Protein AF-A0A8S3DWC0-F1 (afdb_monomer_lite)

Structure (mmCIF, N/CA/C/O backbone):
data_AF-A0A8S3DWC0-F1
#
_entry.id   AF-A0A8S3DWC0-F1
#
loop_
_atom_site.group_PDB
_atom_site.id
_atom_site.type_symbol
_atom_site.label_atom_id
_atom_site.label_alt_id
_atom_site.label_comp_id
_atom_site.label_asym_id
_atom_site.label_entity_id
_atom_site.label_seq_id
_atom_site.pdbx_PDB_ins_code
_atom_site.Cartn_x
_atom_site.Cartn_y
_atom_site.Cartn_z
_atom_site.occupancy
_atom_site.B_iso_or_equiv
_atom_site.auth_seq_id
_atom_site.auth_comp_id
_atom_site.auth_asym_id
_atom_site.auth_atom_id
_atom_site.pdbx_PDB_model_num
ATOM 1 N N . MET A 1 1 ? 1.263 2.673 -27.663 1.00 45.31 1 MET A N 1
ATOM 2 C CA . MET A 1 1 ? 2.606 2.894 -27.073 1.00 45.31 1 MET A CA 1
ATOM 3 C C . MET A 1 1 ? 2.493 3.879 -25.906 1.00 45.31 1 MET A C 1
ATOM 5 O O . MET A 1 1 ? 2.702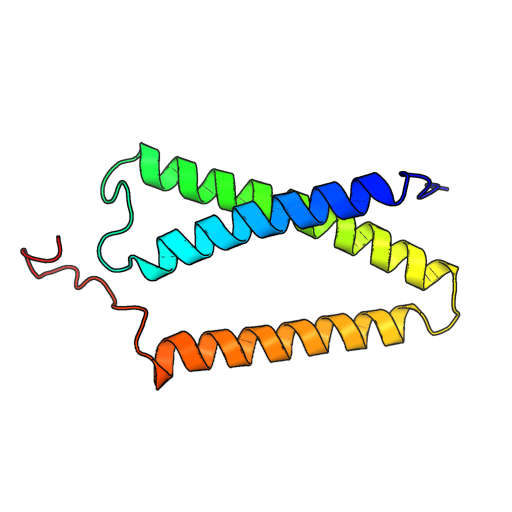 5.069 -26.085 1.00 45.31 1 MET A O 1
ATOM 9 N N . ILE A 1 2 ? 2.102 3.420 -24.712 1.00 55.34 2 ILE A N 1
ATOM 10 C CA . ILE A 1 2 ? 2.017 4.291 -23.525 1.00 55.34 2 ILE A CA 1
ATOM 11 C C . ILE A 1 2 ? 3.453 4.504 -23.031 1.00 55.34 2 ILE A C 1
ATOM 13 O O . ILE A 1 2 ? 4.103 3.554 -22.586 1.00 55.34 2 ILE A O 1
ATOM 17 N N . LYS A 1 3 ? 4.008 5.706 -23.204 1.00 47.81 3 LYS A N 1
ATOM 18 C CA . LYS A 1 3 ? 5.301 6.086 -22.621 1.00 47.81 3 LYS A CA 1
ATOM 19 C C . LYS A 1 3 ? 5.085 6.262 -21.111 1.00 47.81 3 LYS A C 1
ATOM 21 O O . LYS A 1 3 ? 4.337 7.166 -20.748 1.00 47.81 3 LYS A O 1
ATOM 26 N N . PRO A 1 4 ? 5.705 5.477 -20.210 1.00 59.06 4 PRO A N 1
ATOM 27 C CA . PRO A 1 4 ? 5.711 5.822 -18.798 1.00 59.06 4 PRO A CA 1
ATOM 28 C C . PRO A 1 4 ? 6.769 6.915 -18.609 1.00 59.06 4 PRO A C 1
ATOM 30 O O . PRO A 1 4 ? 7.846 6.677 -18.085 1.00 59.06 4 PRO A O 1
ATOM 33 N N . VAL A 1 5 ? 6.490 8.114 -19.122 1.00 53.69 5 VAL A N 1
ATOM 34 C CA . VAL A 1 5 ? 7.267 9.332 -18.838 1.00 53.69 5 VAL A CA 1
ATOM 35 C C . VAL A 1 5 ? 6.581 10.168 -17.759 1.00 53.69 5 VAL A C 1
ATOM 37 O O . VAL A 1 5 ? 6.827 11.365 -17.638 1.00 53.69 5 VAL A O 1
ATOM 40 N N . LEU A 1 6 ? 5.730 9.547 -16.934 1.00 62.22 6 LEU A N 1
ATOM 41 C CA . LEU A 1 6 ? 5.354 10.153 -15.665 1.00 62.22 6 LEU A CA 1
ATOM 42 C C . LEU A 1 6 ? 6.620 10.237 -14.823 1.00 62.22 6 LEU A C 1
ATOM 44 O O . LEU A 1 6 ? 7.161 9.229 -14.377 1.00 62.22 6 LEU A O 1
ATOM 48 N N . ARG A 1 7 ? 7.118 11.470 -14.697 1.00 76.38 7 ARG A N 1
ATOM 49 C CA . ARG A 1 7 ? 8.297 11.863 -13.925 1.00 76.38 7 ARG A CA 1
ATOM 50 C C . ARG A 1 7 ? 8.367 11.020 -12.654 1.00 76.38 7 ARG A C 1
ATOM 52 O O . ARG A 1 7 ? 7.423 11.051 -11.874 1.00 76.38 7 ARG A O 1
ATOM 59 N N . GLN A 1 8 ? 9.479 10.316 -12.440 1.00 81.25 8 GLN A N 1
ATOM 60 C CA . GLN A 1 8 ? 9.719 9.399 -11.311 1.00 81.25 8 GLN A CA 1
ATOM 61 C C . GLN A 1 8 ? 9.241 9.962 -9.954 1.00 81.25 8 GLN A C 1
ATOM 63 O O . GLN A 1 8 ? 8.688 9.242 -9.128 1.00 81.25 8 GLN A O 1
ATOM 68 N N . ARG A 1 9 ? 9.349 11.286 -9.773 1.00 85.75 9 ARG A N 1
ATOM 69 C CA . ARG A 1 9 ? 8.801 12.036 -8.630 1.00 85.75 9 ARG A CA 1
ATOM 70 C C . ARG A 1 9 ? 7.310 11.772 -8.354 1.00 85.75 9 ARG A C 1
ATOM 72 O O . ARG A 1 9 ? 6.944 11.647 -7.197 1.00 85.75 9 ARG A O 1
ATOM 79 N N . TYR A 1 10 ? 6.455 11.668 -9.372 1.00 88.56 10 TYR A N 1
ATOM 80 C CA . TYR A 1 10 ? 5.023 11.389 -9.187 1.00 88.56 10 TYR A CA 1
ATOM 81 C C . TYR A 1 10 ? 4.774 9.996 -8.621 1.00 88.56 10 TYR A C 1
ATOM 83 O O . TYR A 1 10 ? 3.922 9.843 -7.756 1.00 88.56 10 TYR A O 1
ATOM 91 N N . VAL A 1 11 ? 5.535 8.992 -9.067 1.00 90.69 11 VAL A N 1
ATOM 92 C CA . VAL A 1 11 ? 5.405 7.624 -8.548 1.00 90.69 11 VAL A CA 1
ATOM 93 C C . VAL A 1 11 ? 5.753 7.600 -7.062 1.00 90.69 11 VAL A C 1
ATOM 95 O O . VAL A 1 11 ? 5.007 7.024 -6.279 1.00 90.69 11 VAL A O 1
ATOM 98 N N . TYR A 1 12 ? 6.818 8.297 -6.657 1.00 91.69 12 TYR A N 1
ATOM 99 C CA . TYR A 1 12 ? 7.155 8.422 -5.239 1.00 91.69 12 TYR A CA 1
ATOM 100 C C . TYR A 1 12 ? 6.072 9.137 -4.432 1.00 91.69 12 TYR A C 1
ATOM 102 O O . TYR A 1 12 ? 5.725 8.651 -3.365 1.00 91.69 12 TYR A O 1
ATOM 110 N N . ILE A 1 13 ? 5.500 10.233 -4.944 1.00 93.88 13 ILE A N 1
ATOM 111 C CA . ILE A 1 13 ? 4.409 10.953 -4.263 1.00 93.88 13 ILE A CA 1
ATOM 112 C C . ILE A 1 13 ? 3.177 10.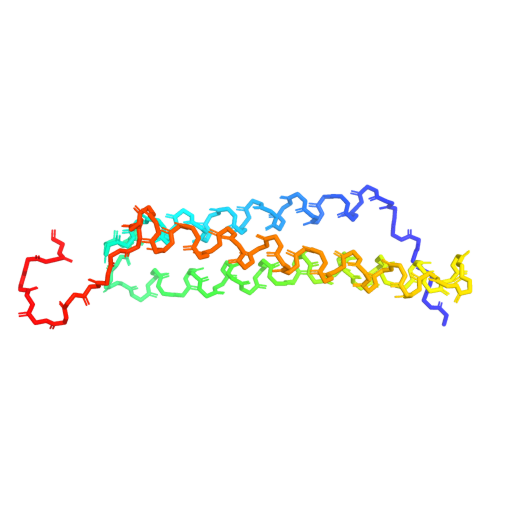054 -4.084 1.00 93.88 13 ILE A C 1
ATOM 114 O O . ILE A 1 13 ? 2.558 10.052 -3.026 1.00 93.88 13 ILE A O 1
ATOM 118 N N . LEU A 1 14 ? 2.818 9.267 -5.100 1.00 94.12 14 LEU A N 1
ATOM 119 C CA . LEU A 1 14 ? 1.691 8.337 -5.006 1.00 94.12 14 LEU A CA 1
ATOM 120 C C . LEU A 1 14 ? 1.953 7.230 -3.980 1.00 94.12 14 LEU A C 1
ATOM 122 O O . LEU A 1 14 ? 1.063 6.911 -3.195 1.00 94.12 14 LEU A O 1
ATOM 126 N N . ILE A 1 15 ? 3.177 6.690 -3.941 1.00 94.62 15 ILE A N 1
ATOM 127 C CA . ILE A 1 15 ? 3.575 5.690 -2.943 1.00 94.62 15 ILE A CA 1
ATOM 128 C C . ILE A 1 15 ? 3.526 6.286 -1.534 1.00 94.62 15 ILE A C 1
ATOM 130 O O . ILE A 1 15 ? 2.969 5.657 -0.644 1.00 94.62 15 ILE A O 1
ATOM 134 N N . THR A 1 16 ? 4.070 7.487 -1.309 1.00 95.62 16 THR A N 1
ATOM 135 C CA . THR A 1 16 ? 4.064 8.096 0.029 1.00 95.62 16 THR A CA 1
ATOM 136 C C . THR A 1 16 ? 2.647 8.391 0.507 1.00 95.62 16 THR A C 1
ATOM 138 O O . THR A 1 16 ? 2.312 8.044 1.637 1.00 95.62 16 THR A O 1
ATOM 141 N N . LEU A 1 17 ? 1.790 8.952 -0.352 1.00 96.44 17 LEU A N 1
ATOM 142 C CA . LEU A 1 17 ? 0.381 9.183 -0.028 1.00 96.44 17 LEU A CA 1
ATOM 143 C C . LEU A 1 17 ? -0.362 7.869 0.243 1.00 96.44 17 LEU A C 1
ATOM 145 O O . LEU A 1 17 ? -1.078 7.775 1.235 1.00 96.44 17 LEU A O 1
ATOM 149 N N . GLY A 1 18 ? -0.153 6.843 -0.585 1.00 95.62 18 GLY A N 1
ATOM 150 C CA . GLY A 1 18 ? -0.761 5.527 -0.390 1.00 95.62 18 GLY A CA 1
ATOM 151 C C . GLY A 1 18 ? -0.306 4.839 0.900 1.00 95.62 18 GLY A C 1
ATOM 152 O O . GLY A 1 18 ? -1.109 4.209 1.583 1.00 95.62 18 GLY A O 1
ATOM 153 N N . SER A 1 19 ? 0.961 5.002 1.288 1.00 94.81 19 SER A N 1
ATOM 154 C CA . SER A 1 19 ? 1.472 4.503 2.569 1.00 94.81 19 SER A CA 1
ATOM 155 C C . SER A 1 19 ? 0.852 5.232 3.763 1.00 94.81 19 SER A C 1
ATOM 157 O O . SER A 1 19 ? 0.576 4.596 4.777 1.00 94.81 19 SER A O 1
ATOM 159 N N . ILE A 1 20 ? 0.585 6.539 3.651 1.00 96.44 20 ILE A N 1
ATOM 160 C CA . ILE A 1 20 ? -0.105 7.313 4.697 1.00 96.44 20 ILE A CA 1
ATOM 161 C C . ILE A 1 20 ? -1.544 6.815 4.873 1.00 96.44 20 ILE A C 1
ATOM 163 O O . ILE A 1 20 ? -1.979 6.581 6.001 1.00 96.44 20 ILE A O 1
ATOM 167 N N . THR A 1 21 ? -2.282 6.611 3.778 1.00 95.00 21 THR A N 1
ATOM 168 C CA . THR A 1 21 ? -3.662 6.113 3.863 1.00 95.00 21 THR A CA 1
ATOM 169 C C . THR A 1 21 ? -3.718 4.672 4.374 1.00 95.00 21 THR A C 1
ATOM 171 O O . THR A 1 21 ? -4.575 4.350 5.194 1.00 95.00 21 THR A O 1
ATOM 174 N N . PHE A 1 22 ? -2.755 3.826 3.991 1.00 94.25 22 PHE A N 1
ATOM 175 C CA . PHE A 1 22 ? -2.605 2.481 4.551 1.00 94.25 22 PHE A CA 1
ATOM 176 C C . PHE A 1 22 ? -2.299 2.502 6.056 1.00 94.25 22 PHE A C 1
ATOM 178 O O . PHE A 1 22 ? -2.908 1.754 6.820 1.00 94.25 22 PHE A O 1
ATOM 185 N N . ALA A 1 23 ? -1.399 3.383 6.505 1.00 94.31 23 ALA A N 1
ATOM 186 C CA . ALA A 1 23 ? -1.087 3.547 7.923 1.00 94.31 23 ALA A CA 1
ATOM 187 C C . ALA A 1 23 ? -2.316 3.996 8.728 1.00 94.31 23 ALA A C 1
ATOM 189 O O . ALA A 1 23 ? -2.529 3.511 9.838 1.00 94.31 23 ALA A O 1
ATOM 190 N N . PHE A 1 24 ? -3.165 4.856 8.157 1.00 92.38 24 PHE A N 1
ATOM 191 C CA . PHE A 1 24 ? -4.445 5.214 8.766 1.00 92.38 24 PHE A CA 1
ATOM 192 C C . PHE A 1 24 ? -5.378 4.001 8.901 1.00 92.38 24 PHE A C 1
ATOM 194 O O . PHE A 1 24 ? -5.937 3.783 9.974 1.00 92.38 24 PHE A O 1
ATOM 201 N N . SER A 1 25 ? -5.517 3.169 7.862 1.00 91.44 25 SER A N 1
ATOM 202 C CA . SER A 1 25 ? -6.305 1.929 7.951 1.00 91.44 25 SER A CA 1
ATOM 203 C C . SER A 1 25 ? -5.762 0.976 9.021 1.00 91.44 25 SER A C 1
ATOM 205 O O . SER A 1 25 ? -6.543 0.411 9.784 1.00 91.44 25 SER A O 1
ATOM 207 N N . MET A 1 26 ? -4.436 0.843 9.131 1.00 90.50 26 MET A N 1
ATOM 208 C CA . MET A 1 26 ? -3.801 0.044 10.182 1.00 90.50 26 MET A CA 1
ATOM 209 C C . MET A 1 26 ? -4.065 0.624 11.579 1.00 90.50 26 MET A C 1
ATOM 211 O O . MET A 1 26 ? -4.363 -0.123 12.504 1.00 90.50 26 MET A O 1
ATOM 215 N N . TYR A 1 27 ? -4.020 1.950 11.741 1.00 90.19 27 TYR A N 1
ATOM 216 C CA . TYR A 1 27 ? -4.359 2.617 13.002 1.00 90.19 27 TYR A CA 1
ATOM 217 C C . TYR A 1 27 ? -5.801 2.333 13.436 1.00 90.19 27 TYR A C 1
ATOM 219 O O . TYR A 1 27 ? -6.042 2.007 14.597 1.00 90.19 27 TYR A O 1
ATOM 227 N N . VAL A 1 28 ? -6.756 2.419 12.505 1.00 88.19 28 VAL A N 1
ATOM 228 C CA . VAL A 1 28 ? -8.162 2.087 12.779 1.00 88.19 28 VAL A CA 1
ATOM 229 C C . VAL A 1 28 ? -8.298 0.621 13.186 1.00 88.19 28 VAL A C 1
ATOM 231 O O . VAL A 1 28 ? -9.005 0.322 14.145 1.00 88.19 28 VAL A O 1
ATOM 234 N N . ALA A 1 29 ? -7.579 -0.283 12.516 1.00 86.62 29 ALA A N 1
ATOM 235 C CA . ALA A 1 29 ? -7.590 -1.702 12.844 1.00 86.62 29 ALA A CA 1
ATOM 236 C C . ALA A 1 29 ? -7.017 -1.975 14.251 1.00 86.62 29 ALA A C 1
ATOM 238 O O . ALA A 1 29 ? -7.606 -2.734 15.016 1.00 86.62 29 ALA A O 1
ATOM 239 N N . LEU A 1 30 ? -5.918 -1.314 14.634 1.00 85.69 30 LEU A N 1
ATOM 240 C CA . LEU A 1 30 ? -5.313 -1.417 15.973 1.00 85.69 30 LEU A CA 1
ATOM 241 C C . LEU A 1 30 ? -6.219 -0.901 17.101 1.00 85.69 30 LEU A C 1
ATOM 243 O O . LEU A 1 30 ? -5.975 -1.193 18.267 1.00 85.69 30 LEU A O 1
ATOM 247 N N . LYS A 1 31 ? -7.246 -0.109 16.779 1.00 83.50 31 LYS A N 1
ATOM 248 C CA . LYS A 1 31 ? -8.256 0.355 17.738 1.00 83.50 31 LYS A CA 1
ATOM 249 C C . LYS A 1 31 ? -9.441 -0.606 17.888 1.00 83.50 31 LYS A C 1
ATOM 251 O 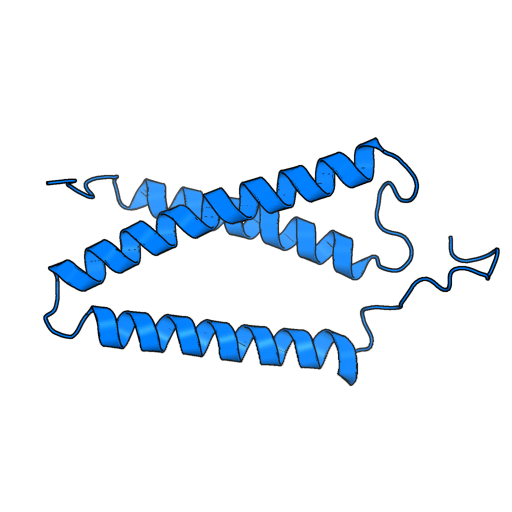O . LYS A 1 31 ? -10.385 -0.278 18.602 1.00 83.50 31 LYS A O 1
ATOM 256 N N . SER A 1 32 ? -9.405 -1.788 17.267 1.00 77.81 32 SER A N 1
ATOM 257 C CA . SER A 1 32 ? -10.379 -2.853 17.546 1.00 77.81 32 SER A CA 1
ATOM 258 C C . SER A 1 32 ? -10.338 -3.213 19.040 1.00 77.81 32 SER A C 1
ATOM 260 O O . SER A 1 32 ? -9.241 -3.463 19.545 1.00 77.81 32 SER A O 1
ATOM 262 N N . PRO A 1 33 ? -11.469 -3.208 19.780 1.00 71.25 33 PRO A N 1
ATOM 263 C CA . PRO A 1 33 ? -12.852 -3.409 19.316 1.00 71.25 33 PRO A CA 1
ATOM 264 C C . PRO A 1 33 ? -13.695 -2.140 19.069 1.00 71.25 33 PRO A C 1
ATOM 266 O O . PRO A 1 33 ? -14.792 -2.250 18.523 1.00 71.25 33 PRO A O 1
ATOM 269 N N . CYS A 1 34 ? -13.206 -0.950 19.441 1.00 74.19 34 CYS A N 1
ATOM 270 C CA . CYS A 1 34 ? -13.919 0.330 19.315 1.00 74.19 34 CYS A CA 1
ATOM 271 C C . CYS A 1 34 ? -13.155 1.275 18.379 1.00 74.19 34 CYS A C 1
ATOM 273 O O . CYS A 1 34 ? -12.439 2.171 18.845 1.00 74.19 34 CYS A O 1
ATOM 275 N N . PRO A 1 35 ? -13.266 1.086 17.051 1.00 79.38 35 PRO A N 1
ATOM 276 C CA . PRO A 1 35 ? -12.641 1.994 16.109 1.00 79.38 35 PRO A CA 1
ATOM 277 C C . PRO A 1 35 ? -13.195 3.419 16.281 1.00 79.38 35 PRO A C 1
ATOM 279 O O . PRO A 1 35 ? -14.334 3.611 16.720 1.00 79.38 35 PRO A O 1
ATOM 282 N N . PRO A 1 36 ? -12.424 4.450 15.902 1.00 71.75 36 P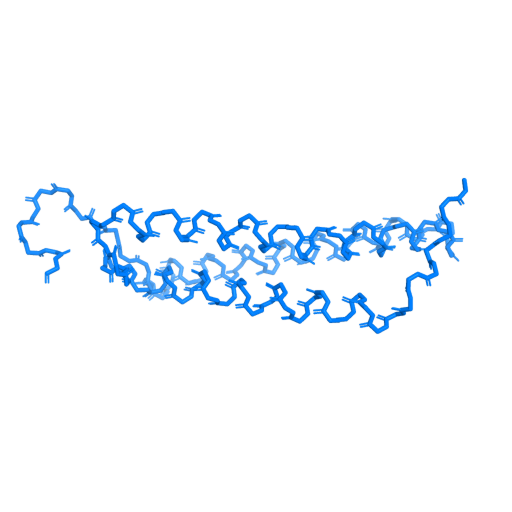RO A N 1
ATOM 283 C CA . PRO A 1 36 ? -12.937 5.810 15.850 1.00 71.75 36 PRO A CA 1
ATOM 284 C C . PRO A 1 36 ? -14.208 5.844 14.985 1.00 71.75 36 PRO A C 1
ATOM 286 O O . PRO A 1 36 ? -14.182 5.348 13.861 1.00 71.75 36 PRO A O 1
ATOM 289 N N . TRP A 1 37 ? -15.284 6.474 15.469 1.00 74.56 37 TRP A N 1
ATOM 290 C CA . TRP A 1 37 ? -16.571 6.589 14.754 1.00 74.56 37 TRP A CA 1
ATOM 291 C C . TRP A 1 37 ? -17.340 5.264 14.585 1.00 74.56 37 TRP A C 1
ATOM 293 O O . TRP A 1 37 ? -18.116 5.116 13.635 1.00 74.56 37 TRP A O 1
ATOM 303 N N . VAL A 1 38 ? -17.139 4.317 15.509 1.00 75.56 38 VAL A N 1
ATOM 304 C CA . VAL A 1 38 ? -17.919 3.072 15.610 1.00 75.56 38 VAL A CA 1
ATOM 305 C C . VAL A 1 38 ? -19.429 3.354 15.648 1.00 75.56 38 VAL A C 1
ATOM 307 O O . VAL A 1 38 ? -19.862 4.389 16.150 1.00 75.56 38 VAL A O 1
ATOM 310 N N . ASP A 1 39 ? -20.221 2.457 15.056 1.00 73.88 39 ASP A N 1
ATOM 311 C CA . ASP A 1 39 ? -21.693 2.506 15.003 1.00 73.88 39 ASP A CA 1
ATOM 312 C C . ASP A 1 39 ? -22.303 3.745 14.301 1.00 73.88 39 ASP A C 1
ATOM 314 O O . ASP A 1 39 ? -23.509 3.986 14.365 1.00 73.88 39 ASP A O 1
ATOM 318 N N . THR A 1 40 ? -21.501 4.507 13.542 1.00 82.06 40 THR A N 1
ATOM 319 C CA . THR A 1 40 ? -21.986 5.610 12.695 1.00 82.06 40 THR A CA 1
ATOM 320 C C . THR A 1 40 ? -21.819 5.309 11.203 1.00 82.06 40 THR A C 1
ATOM 322 O O . THR A 1 40 ? -20.752 4.889 10.754 1.00 82.06 40 THR A O 1
ATOM 325 N N . THR A 1 41 ? -22.830 5.624 10.382 1.00 84.44 41 THR A N 1
ATOM 326 C CA . THR A 1 41 ? -22.759 5.482 8.909 1.00 84.44 41 THR A CA 1
ATOM 327 C C . THR A 1 41 ? -21.581 6.257 8.308 1.00 84.44 41 THR A C 1
ATOM 329 O O . THR A 1 41 ? -20.973 5.828 7.328 1.00 84.44 41 THR A O 1
ATOM 332 N N . LYS A 1 42 ? -21.223 7.396 8.918 1.00 84.75 42 LYS A N 1
ATOM 333 C CA . LYS A 1 42 ? -20.097 8.242 8.498 1.00 84.75 42 LYS A CA 1
ATOM 334 C C . LYS A 1 42 ? -18.757 7.509 8.617 1.00 84.75 42 LYS A C 1
ATOM 336 O O . LYS A 1 42 ? -17.948 7.602 7.698 1.00 84.75 42 LYS A O 1
ATOM 341 N N . GLY A 1 43 ? -18.544 6.762 9.704 1.00 84.88 43 GLY A N 1
ATOM 342 C CA . GLY A 1 43 ? -17.328 5.973 9.922 1.00 84.88 43 GLY A CA 1
ATOM 343 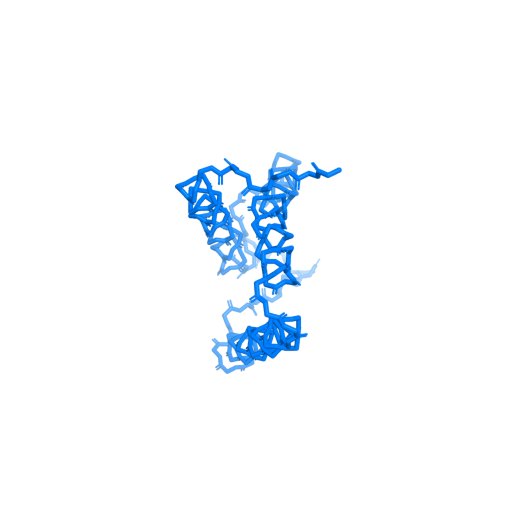C C . GLY A 1 43 ? -17.156 4.870 8.877 1.00 84.88 43 GLY A C 1
ATOM 344 O O . GLY A 1 43 ? -16.098 4.765 8.258 1.00 84.88 43 GLY A O 1
ATOM 345 N N . SER A 1 44 ? -18.218 4.105 8.603 1.00 86.06 44 SER A N 1
ATOM 346 C CA . SER A 1 44 ? -18.191 3.031 7.598 1.00 86.06 44 SER A CA 1
ATOM 347 C C . SER A 1 44 ? -17.877 3.553 6.193 1.00 86.06 44 SER A C 1
ATOM 349 O O . SER A 1 44 ? -17.023 2.996 5.504 1.00 86.06 44 SER A O 1
ATOM 351 N N . VAL A 1 45 ? -18.521 4.651 5.777 1.00 91.56 45 VAL A N 1
ATOM 352 C CA . VAL A 1 45 ? -18.272 5.272 4.465 1.00 91.56 45 VAL A CA 1
ATOM 353 C C . VAL A 1 45 ? -16.837 5.794 4.366 1.00 91.56 45 VAL A C 1
ATOM 355 O O . VAL A 1 45 ? -16.183 5.584 3.345 1.00 91.56 45 VAL A O 1
ATOM 358 N N . LEU A 1 46 ? -16.318 6.424 5.427 1.00 90.19 46 LEU A N 1
ATOM 359 C CA . LEU A 1 46 ? -14.952 6.946 5.457 1.00 90.19 46 LEU A CA 1
ATOM 360 C C . LEU A 1 46 ? -13.912 5.827 5.304 1.00 90.19 46 LEU A C 1
ATOM 362 O O . LEU A 1 46 ? -12.995 5.958 4.496 1.00 90.19 46 LEU A O 1
ATOM 366 N N . ILE A 1 47 ? -14.059 4.720 6.037 1.00 91.25 47 ILE A N 1
ATOM 367 C CA . ILE A 1 47 ? -13.113 3.594 5.980 1.00 91.25 47 ILE A CA 1
ATOM 368 C C . ILE A 1 47 ? -13.095 2.971 4.584 1.00 91.25 47 ILE A C 1
ATOM 370 O O . ILE A 1 47 ? -12.015 2.756 4.031 1.00 91.25 47 ILE A O 1
ATOM 374 N N . LEU A 1 48 ? -14.270 2.736 3.988 1.00 92.69 48 LEU A N 1
ATOM 375 C CA . LEU A 1 48 ? -14.370 2.235 2.616 1.00 92.69 48 LEU A CA 1
ATOM 376 C C . LEU A 1 48 ? -13.674 3.185 1.641 1.00 92.69 48 LEU A C 1
ATOM 378 O O . LEU A 1 48 ? -12.847 2.752 0.843 1.00 92.69 48 LEU A O 1
ATOM 382 N N . PHE A 1 49 ? -13.957 4.485 1.738 1.00 94.06 49 PHE A N 1
ATOM 383 C CA . PHE A 1 49 ? -13.369 5.492 0.862 1.00 94.06 49 PHE A CA 1
ATOM 384 C C . PHE A 1 49 ? -11.840 5.557 0.985 1.00 94.06 49 PHE A C 1
ATOM 386 O O . PHE A 1 49 ? -11.138 5.559 -0.027 1.00 94.06 49 PHE A O 1
ATOM 393 N N . VAL A 1 50 ? -11.306 5.536 2.210 1.00 94.44 50 VAL A N 1
ATOM 394 C CA . VAL A 1 50 ? -9.855 5.513 2.455 1.00 94.44 50 VAL A CA 1
ATOM 395 C C . VAL A 1 50 ? -9.223 4.236 1.905 1.00 94.44 50 VAL A C 1
ATOM 397 O O . VAL A 1 50 ? -8.155 4.290 1.291 1.00 94.44 50 VAL A O 1
ATOM 400 N N . TRP A 1 51 ? -9.878 3.088 2.070 1.00 94.19 51 TRP A N 1
ATOM 401 C CA . TRP A 1 51 ? -9.393 1.821 1.533 1.00 94.19 51 TRP A CA 1
ATOM 402 C C . TRP A 1 51 ? -9.363 1.821 -0.002 1.00 94.19 51 TRP A C 1
ATOM 404 O O . TRP A 1 51 ? -8.340 1.467 -0.594 1.00 94.19 51 TRP A O 1
ATOM 414 N N . PHE A 1 52 ? -10.419 2.319 -0.654 1.00 96.00 52 PHE A N 1
ATOM 415 C CA . PHE A 1 52 ? -10.457 2.497 -2.110 1.00 96.00 52 PHE A CA 1
ATOM 416 C C . PHE A 1 52 ? -9.338 3.419 -2.606 1.00 96.00 52 PHE A C 1
ATOM 418 O O . PHE A 1 52 ? -8.611 3.062 -3.536 1.00 96.00 52 PHE A O 1
ATOM 425 N N . ILE A 1 53 ? -9.152 4.578 -1.964 1.00 95.06 53 ILE A N 1
ATOM 426 C CA . ILE A 1 53 ? -8.068 5.511 -2.299 1.00 95.06 53 ILE A CA 1
ATOM 427 C C . ILE A 1 53 ? -6.707 4.834 -2.153 1.00 95.06 53 ILE A C 1
ATOM 429 O O . ILE A 1 53 ? -5.875 4.942 -3.051 1.00 95.06 53 ILE A O 1
ATOM 433 N N . THR A 1 54 ? -6.487 4.095 -1.065 1.00 94.81 54 THR A N 1
ATOM 434 C CA . THR A 1 54 ? -5.236 3.361 -0.829 1.00 94.81 54 THR A CA 1
ATOM 435 C C . THR A 1 54 ? -4.942 2.393 -1.974 1.00 94.81 54 THR A C 1
ATOM 437 O O . THR A 1 54 ? -3.818 2.345 -2.478 1.00 94.81 54 THR A O 1
ATOM 440 N N . TYR A 1 55 ? -5.962 1.668 -2.442 1.00 94.62 55 TYR A N 1
ATOM 441 C CA . TYR A 1 55 ? -5.824 0.718 -3.544 1.00 94.62 55 TYR A CA 1
ATOM 442 C C . TYR A 1 55 ? -5.439 1.404 -4.860 1.00 94.62 55 TYR A C 1
ATOM 444 O O . TYR A 1 55 ? -4.584 0.907 -5.592 1.00 94.62 55 TYR A O 1
ATOM 452 N N . ILE A 1 56 ? -6.017 2.573 -5.148 1.00 93.06 56 ILE A N 1
ATOM 453 C CA . ILE A 1 56 ? -5.691 3.366 -6.342 1.00 93.06 56 ILE A CA 1
ATOM 454 C C . ILE A 1 56 ? -4.266 3.933 -6.241 1.00 93.06 56 ILE A C 1
ATOM 456 O O . ILE A 1 56 ? -3.473 3.786 -7.176 1.00 93.06 56 ILE A O 1
ATOM 460 N N . LEU A 1 57 ? -3.926 4.543 -5.100 1.00 94.31 57 LEU A N 1
ATOM 461 C CA . LEU A 1 57 ? -2.640 5.203 -4.866 1.00 94.31 57 LEU A CA 1
ATOM 462 C C . LEU A 1 57 ? -1.458 4.235 -4.927 1.00 94.31 57 LEU A C 1
ATOM 464 O O . LEU A 1 57 ? -0.418 4.600 -5.467 1.00 94.31 57 LEU A O 1
ATOM 468 N N . LEU A 1 58 ? -1.607 3.006 -4.422 1.00 93.56 58 LEU A N 1
ATOM 469 C CA . LEU A 1 58 ? -0.551 1.985 -4.449 1.00 93.56 58 LEU A CA 1
ATOM 470 C C . LEU A 1 58 ? -0.620 1.081 -5.690 1.00 93.56 58 LEU A C 1
ATOM 472 O O . LEU A 1 58 ? 0.413 0.624 -6.190 1.00 93.56 58 LEU A O 1
ATOM 476 N N . GLY A 1 59 ? -1.817 0.852 -6.235 1.00 92.44 59 GLY A N 1
ATOM 477 C CA . GLY A 1 59 ? -2.025 0.031 -7.426 1.00 92.44 59 GLY A CA 1
ATOM 478 C C . GLY A 1 59 ? -1.418 0.647 -8.686 1.00 92.44 59 GLY A C 1
ATOM 479 O O . GLY A 1 59 ? -0.795 -0.060 -9.482 1.00 92.44 59 GLY A O 1
ATOM 480 N N . TYR A 1 60 ? -1.519 1.969 -8.848 1.00 90.75 60 TYR A N 1
ATOM 481 C CA . TYR A 1 60 ? -0.958 2.655 -10.011 1.00 90.75 60 TYR A CA 1
ATOM 482 C C . TYR A 1 60 ? 0.584 2.555 -10.091 1.00 90.75 60 TYR A C 1
ATOM 484 O O . TYR A 1 60 ? 1.089 2.076 -11.113 1.00 90.75 60 TYR A O 1
ATOM 492 N N . PRO A 1 61 ? 1.359 2.896 -9.036 1.00 91.50 61 PRO A N 1
ATOM 493 C CA . PRO A 1 61 ? 2.799 2.644 -8.977 1.00 91.50 61 PRO A CA 1
ATOM 494 C C . PRO A 1 61 ? 3.187 1.200 -9.290 1.00 91.50 61 PRO A C 1
ATOM 496 O O . PRO A 1 61 ? 4.129 0.981 -10.051 1.00 91.50 61 PRO A O 1
ATOM 499 N N . ARG A 1 62 ? 2.444 0.211 -8.767 1.00 90.81 62 ARG A N 1
ATOM 500 C CA . ARG A 1 62 ? 2.704 -1.212 -9.032 1.00 90.81 62 ARG A CA 1
ATOM 501 C C . ARG A 1 62 ? 2.664 -1.522 -10.529 1.00 90.81 62 ARG A C 1
ATOM 503 O O . ARG A 1 62 ? 3.560 -2.196 -11.033 1.00 90.81 62 ARG A O 1
ATOM 510 N N . LEU A 1 63 ? 1.671 -0.995 -11.249 1.00 91.50 63 LEU A N 1
ATOM 511 C CA . LEU A 1 63 ? 1.554 -1.159 -12.702 1.00 91.50 63 LEU A CA 1
ATOM 512 C C . LEU A 1 63 ? 2.670 -0.432 -13.463 1.00 91.50 63 LEU A C 1
ATOM 514 O O . LEU A 1 63 ? 3.194 -0.965 -14.442 1.00 91.50 63 LEU A O 1
ATOM 518 N N . VAL A 1 64 ? 3.056 0.773 -13.033 1.00 90.31 64 VAL A N 1
ATOM 519 C CA . VAL A 1 64 ? 4.154 1.529 -13.660 1.00 90.31 64 VAL A CA 1
ATOM 520 C C . VAL A 1 64 ? 5.485 0.792 -13.500 1.00 90.31 64 VAL A C 1
ATOM 522 O O . VAL A 1 64 ? 6.202 0.622 -14.487 1.00 90.31 64 VAL A O 1
ATOM 525 N N . ILE A 1 65 ? 5.787 0.292 -12.297 1.00 89.12 65 ILE A N 1
ATOM 526 C CA . ILE A 1 65 ? 7.010 -0.472 -12.006 1.00 89.12 65 ILE A CA 1
ATOM 527 C C . ILE A 1 65 ? 7.024 -1.789 -12.791 1.00 89.12 65 ILE A C 1
ATOM 529 O O . ILE A 1 65 ? 8.039 -2.116 -13.402 1.00 89.12 65 ILE A O 1
ATOM 533 N N . ALA A 1 66 ? 5.899 -2.510 -12.854 1.00 90.50 66 ALA A N 1
ATOM 534 C CA . ALA A 1 66 ? 5.790 -3.746 -13.633 1.00 90.50 66 ALA A CA 1
ATOM 535 C C . ALA A 1 66 ? 6.066 -3.511 -15.128 1.00 90.50 66 ALA A C 1
ATOM 537 O O . ALA A 1 66 ? 6.830 -4.244 -15.759 1.00 90.50 66 ALA A O 1
ATOM 538 N N . ASN A 1 67 ? 5.485 -2.449 -15.695 1.00 89.81 67 ASN A N 1
ATOM 539 C CA . ASN A 1 67 ? 5.714 -2.069 -17.088 1.00 89.81 67 ASN A CA 1
ATOM 540 C C . ASN A 1 67 ? 7.156 -1.615 -17.343 1.00 89.81 67 ASN A C 1
ATOM 542 O O . ASN A 1 67 ? 7.702 -1.900 -18.409 1.00 89.81 67 ASN A O 1
ATOM 546 N N . TYR A 1 68 ? 7.773 -0.921 -16.385 1.00 88.19 68 TYR A N 1
ATOM 547 C CA . TYR A 1 68 ? 9.178 -0.527 -16.459 1.00 88.19 68 TYR A CA 1
ATOM 548 C C . TYR A 1 68 ? 10.098 -1.754 -16.462 1.00 88.19 68 TYR A C 1
ATOM 550 O O . TYR A 1 68 ? 10.899 -1.917 -17.383 1.00 88.19 68 TYR A O 1
ATOM 558 N N . ALA A 1 69 ? 9.922 -2.662 -15.496 1.00 88.62 69 ALA A N 1
ATOM 559 C CA . ALA A 1 69 ? 10.705 -3.889 -15.380 1.00 88.62 69 ALA A CA 1
ATOM 560 C C . ALA A 1 69 ? 10.605 -4.749 -16.649 1.00 88.62 69 ALA A C 1
ATOM 562 O O . ALA A 1 69 ? 11.619 -5.227 -17.153 1.00 88.62 69 ALA A O 1
ATOM 563 N N . ARG A 1 70 ? 9.400 -4.862 -17.226 1.00 88.19 70 ARG A N 1
ATOM 564 C CA . ARG A 1 70 ? 9.161 -5.594 -18.479 1.00 88.19 70 ARG A CA 1
ATOM 565 C C . ARG A 1 70 ? 9.922 -5.026 -19.682 1.00 88.19 70 ARG A C 1
ATOM 567 O O . ARG A 1 70 ? 10.242 -5.780 -20.592 1.00 88.19 70 ARG A O 1
ATOM 574 N N . ARG A 1 71 ? 10.177 -3.715 -19.732 1.00 87.56 71 ARG A N 1
ATOM 575 C CA . ARG A 1 71 ? 10.863 -3.071 -20.869 1.00 87.56 71 ARG A CA 1
ATOM 576 C C . ARG A 1 71 ? 12.379 -3.049 -20.738 1.00 87.56 71 ARG A C 1
ATOM 578 O O . ARG A 1 71 ? 13.055 -2.971 -21.755 1.00 87.56 71 ARG A O 1
ATOM 585 N N . HIS A 1 72 ? 12.897 -3.044 -19.513 1.00 84.31 72 HIS A N 1
ATOM 586 C CA . HIS A 1 72 ? 14.315 -2.786 -19.264 1.00 84.31 72 HIS A CA 1
ATOM 587 C C . HIS A 1 72 ? 15.171 -4.057 -19.199 1.00 84.31 72 HIS A C 1
ATOM 589 O O . HIS A 1 72 ? 16.379 -3.986 -19.388 1.00 84.31 72 HIS A O 1
ATOM 595 N N . SER A 1 73 ? 14.570 -5.222 -18.931 1.00 86.56 73 SER A N 1
ATOM 596 C CA . SER A 1 73 ? 15.303 -6.486 -18.833 1.00 86.56 73 SER A CA 1
ATOM 597 C C . SER A 1 73 ? 14.483 -7.660 -19.381 1.00 86.56 73 SER A C 1
ATOM 599 O O . SER A 1 73 ? 13.294 -7.746 -19.061 1.00 86.56 73 SER A O 1
ATOM 601 N N . PRO A 1 74 ? 15.104 -8.609 -20.115 1.00 87.56 74 PRO A N 1
ATOM 602 C CA . PRO A 1 74 ? 14.456 -9.855 -20.536 1.00 87.56 74 PRO A CA 1
ATOM 603 C C . PRO A 1 74 ? 13.869 -10.644 -19.356 1.00 87.56 74 PRO A C 1
ATOM 605 O O . PRO A 1 74 ? 12.778 -11.196 -19.455 1.00 87.56 74 PRO A O 1
ATOM 608 N N . ASN A 1 75 ? 14.554 -10.612 -18.207 1.00 91.06 75 ASN A N 1
ATOM 609 C CA . ASN A 1 75 ? 14.147 -11.289 -16.972 1.00 91.06 75 ASN A CA 1
ATOM 610 C C . ASN A 1 75 ? 13.507 -10.327 -15.955 1.00 91.06 75 ASN A C 1
ATOM 612 O O . ASN A 1 75 ? 13.328 -10.676 -14.788 1.00 91.06 75 ASN A O 1
ATOM 616 N N . GLY A 1 76 ? 13.160 -9.101 -16.360 1.00 89.56 76 GLY A N 1
ATOM 617 C CA . GLY A 1 76 ? 12.678 -8.072 -15.437 1.00 89.56 76 GLY A CA 1
ATOM 618 C C . GLY A 1 76 ? 11.363 -8.442 -14.750 1.00 89.56 76 GLY A C 1
ATOM 619 O O . GLY A 1 76 ? 11.176 -8.148 -13.572 1.00 89.56 76 GLY A O 1
ATOM 620 N N . MET A 1 77 ? 10.470 -9.148 -15.450 1.00 90.56 77 MET A N 1
ATOM 621 C CA . MET A 1 77 ? 9.190 -9.583 -14.881 1.00 90.56 77 MET A CA 1
ATOM 622 C C . MET A 1 77 ? 9.353 -10.719 -13.859 1.00 90.56 77 MET A C 1
ATOM 624 O O . MET A 1 77 ? 8.583 -10.778 -12.903 1.00 90.56 77 MET A O 1
ATOM 628 N N . PHE A 1 78 ? 10.382 -11.562 -14.011 1.00 94.00 78 PHE A N 1
ATOM 629 C CA . PHE A 1 78 ? 10.724 -12.594 -13.029 1.00 94.00 78 PHE A CA 1
ATOM 630 C C . PHE A 1 78 ? 11.161 -11.958 -11.706 1.00 94.00 78 PHE A C 1
ATOM 632 O O . PHE A 1 78 ? 10.553 -12.217 -10.672 1.00 94.00 78 PHE A O 1
ATOM 639 N N . TRP A 1 79 ? 12.137 -11.045 -11.746 1.00 92.69 79 TRP A N 1
ATOM 640 C CA . TRP A 1 79 ? 12.615 -10.340 -10.550 1.00 92.69 79 TRP A CA 1
ATOM 641 C C . TRP A 1 79 ? 11.547 -9.451 -9.910 1.00 92.69 79 TRP A C 1
ATOM 643 O O . TRP A 1 79 ? 11.459 -9.377 -8.686 1.00 92.69 79 TRP A O 1
ATOM 653 N N . PHE A 1 80 ? 10.688 -8.825 -10.720 1.00 93.44 80 PHE A N 1
ATOM 654 C CA . PHE A 1 80 ? 9.509 -8.127 -10.211 1.00 93.44 80 PHE A CA 1
ATOM 655 C C . PHE A 1 80 ? 8.576 -9.079 -9.448 1.00 93.44 80 PHE A C 1
ATOM 657 O O . PHE A 1 80 ? 8.118 -8.745 -8.358 1.00 93.44 80 PHE A O 1
ATOM 664 N N . GLY A 1 81 ? 8.329 -10.275 -9.992 1.00 93.31 81 GLY A N 1
ATOM 665 C CA . GLY A 1 81 ? 7.555 -11.321 -9.329 1.00 93.31 81 GLY A CA 1
ATOM 666 C C . GLY A 1 81 ? 8.171 -11.751 -7.999 1.00 93.31 81 GLY A C 1
ATOM 667 O O . GLY A 1 81 ? 7.468 -11.768 -6.992 1.00 93.31 81 GLY A O 1
ATOM 668 N N . VAL A 1 82 ? 9.484 -12.009 -7.970 1.00 95.81 82 VAL A N 1
ATOM 669 C CA . VAL A 1 82 ? 10.218 -12.343 -6.735 1.00 95.81 82 VAL A CA 1
ATOM 670 C C . VAL A 1 82 ? 10.019 -11.254 -5.678 1.00 95.81 82 VAL A C 1
ATOM 672 O O . VAL A 1 82 ? 9.629 -11.561 -4.556 1.00 95.81 82 VAL A O 1
ATOM 675 N N . GLN A 1 83 ? 10.183 -9.980 -6.044 1.00 94.19 83 GLN A N 1
ATOM 676 C CA . GLN A 1 83 ? 10.003 -8.857 -5.119 1.00 94.19 83 GLN A CA 1
ATOM 677 C C . GLN A 1 83 ? 8.571 -8.772 -4.562 1.00 94.19 83 GLN A C 1
ATOM 679 O O . GLN A 1 83 ? 8.379 -8.534 -3.370 1.00 94.19 83 GLN A O 1
ATOM 684 N N . VAL A 1 84 ? 7.555 -8.986 -5.406 1.00 93.81 84 VAL A N 1
ATOM 685 C CA . VAL A 1 84 ? 6.144 -8.995 -4.983 1.00 93.81 84 VAL A CA 1
ATOM 686 C C . VAL A 1 84 ? 5.872 -10.134 -3.999 1.00 93.81 84 VAL A C 1
ATOM 688 O O . VAL A 1 84 ? 5.213 -9.911 -2.984 1.00 93.81 84 VAL A O 1
ATOM 691 N N . GLN A 1 85 ? 6.400 -11.329 -4.267 1.00 96.69 85 GLN A N 1
ATOM 692 C CA . GLN A 1 85 ? 6.206 -12.488 -3.395 1.00 96.69 85 GLN A CA 1
ATOM 693 C C . GLN A 1 85 ? 6.933 -12.330 -2.061 1.00 96.69 85 GLN A C 1
ATOM 695 O O . GLN A 1 85 ? 6.343 -12.610 -1.020 1.00 96.69 85 GLN A O 1
ATOM 700 N N . CYS A 1 86 ? 8.158 -11.798 -2.063 1.00 96.94 86 CYS A N 1
ATOM 701 C CA . CYS A 1 86 ? 8.858 -11.432 -0.832 1.00 96.94 86 CYS A CA 1
ATOM 702 C C . CYS A 1 86 ? 8.046 -10.426 -0.007 1.00 96.94 86 CYS A C 1
ATOM 704 O O . CYS A 1 86 ? 7.897 -10.602 1.199 1.00 96.94 86 CYS A O 1
ATOM 706 N N . GLY A 1 87 ? 7.453 -9.417 -0.653 1.00 93.12 87 GLY A N 1
ATOM 707 C CA . GLY A 1 87 ? 6.572 -8.461 0.019 1.00 93.12 87 GLY A CA 1
ATOM 708 C C . GLY A 1 87 ? 5.342 -9.122 0.649 1.00 93.12 87 GLY A C 1
ATOM 709 O O . GLY A 1 87 ? 5.008 -8.827 1.795 1.00 93.12 87 GLY A O 1
ATOM 710 N N . SER A 1 88 ? 4.696 -10.055 -0.057 1.00 94.69 88 SER A N 1
ATOM 711 C CA . SER A 1 88 ? 3.555 -10.808 0.482 1.00 94.69 88 SER A CA 1
ATOM 712 C C . SER A 1 88 ? 3.950 -11.705 1.654 1.00 94.69 88 SER A C 1
ATOM 714 O O . SER A 1 88 ? 3.205 -11.797 2.626 1.00 94.69 88 SER A O 1
ATOM 716 N N . LEU A 1 89 ? 5.118 -12.350 1.580 1.00 97.00 89 LEU A N 1
ATOM 717 C CA . LEU A 1 89 ? 5.652 -13.167 2.667 1.00 97.00 89 LEU A CA 1
ATOM 718 C C . LEU A 1 89 ? 5.901 -12.311 3.912 1.00 97.00 89 LEU A C 1
ATOM 720 O O . LEU A 1 89 ? 5.429 -12.653 4.993 1.00 97.00 89 LEU A O 1
ATOM 724 N N . MET A 1 90 ? 6.583 -11.173 3.749 1.00 95.81 90 MET A N 1
ATOM 725 C CA . MET A 1 90 ? 6.822 -10.227 4.840 1.00 95.81 90 MET A CA 1
ATOM 726 C C . MET A 1 90 ? 5.506 -9.741 5.451 1.00 95.81 90 MET A C 1
ATOM 728 O O . MET A 1 90 ? 5.348 -9.794 6.666 1.00 95.81 90 MET A O 1
ATOM 732 N N . GLY A 1 91 ? 4.539 -9.341 4.618 1.00 92.62 91 GLY A N 1
ATOM 733 C CA . GLY A 1 91 ? 3.221 -8.906 5.079 1.00 92.62 91 GLY A CA 1
ATOM 734 C C . GLY A 1 91 ? 2.484 -9.991 5.863 1.00 92.62 91 GLY A C 1
ATOM 735 O O . GLY A 1 91 ? 1.984 -9.722 6.950 1.00 92.62 91 GLY A O 1
ATOM 736 N N . SER A 1 92 ? 2.480 -11.231 5.365 1.00 93.75 92 SER A N 1
ATOM 737 C CA . SER A 1 92 ? 1.841 -12.363 6.043 1.00 93.75 92 SER A CA 1
ATOM 738 C C . SER A 1 92 ? 2.485 -12.670 7.393 1.00 93.75 92 SER A C 1
ATOM 740 O O . SER A 1 92 ? 1.767 -12.915 8.361 1.00 93.75 92 SER A O 1
ATOM 742 N N . ILE A 1 93 ? 3.819 -12.651 7.476 1.00 95.56 93 ILE A N 1
ATOM 743 C CA . ILE A 1 93 ? 4.541 -12.859 8.738 1.00 95.56 93 ILE A CA 1
ATOM 744 C C . ILE A 1 93 ? 4.183 -11.746 9.727 1.00 95.56 93 ILE A C 1
ATOM 746 O O . ILE A 1 93 ? 3.860 -12.033 10.876 1.00 95.56 93 ILE A O 1
ATOM 750 N N . THR A 1 94 ? 4.184 -10.484 9.288 1.00 91.81 94 THR A N 1
ATOM 751 C CA . THR A 1 94 ? 3.803 -9.350 10.137 1.00 91.81 94 THR A CA 1
ATOM 752 C C . THR A 1 94 ? 2.366 -9.479 10.639 1.00 91.81 94 THR A C 1
ATOM 754 O O . THR A 1 94 ? 2.141 -9.361 11.842 1.00 91.81 94 THR A O 1
ATOM 757 N N . SER A 1 95 ? 1.404 -9.770 9.759 1.00 88.88 95 SER A N 1
ATOM 758 C CA . SER A 1 95 ? 0.001 -9.954 10.144 1.00 88.88 95 SER A CA 1
ATOM 759 C C . SER A 1 95 ? -0.175 -11.102 11.137 1.00 88.88 95 SER A C 1
ATOM 761 O O . SER A 1 95 ? -0.854 -10.925 12.144 1.00 88.88 95 SER A O 1
ATOM 763 N N . TYR A 1 96 ? 0.484 -12.241 10.908 1.00 91.06 96 TYR A N 1
ATOM 764 C CA . TYR A 1 96 ? 0.446 -13.376 11.828 1.00 91.06 96 TYR A CA 1
ATOM 765 C C . TYR A 1 96 ? 0.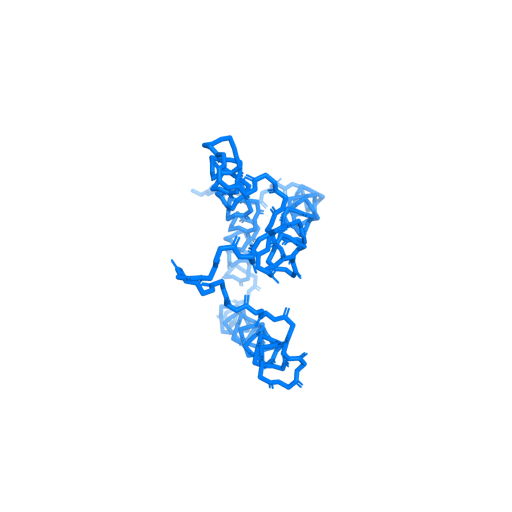997 -13.013 13.210 1.00 91.06 96 TYR A C 1
ATOM 767 O O . TYR A 1 96 ? 0.352 -13.279 14.219 1.00 91.06 96 TYR A O 1
ATOM 775 N N . LEU A 1 97 ? 2.158 -12.354 13.277 1.00 90.19 97 LEU A N 1
ATOM 776 C CA . LEU A 1 97 ? 2.740 -11.942 14.554 1.00 90.19 97 LEU A CA 1
ATOM 777 C C . LEU A 1 97 ? 1.826 -10.966 15.306 1.00 90.19 97 LEU A C 1
ATOM 779 O O . LEU A 1 97 ? 1.627 -11.129 16.508 1.00 90.19 97 LEU A O 1
ATOM 783 N N . MET A 1 98 ? 1.254 -9.975 14.615 1.00 86.31 98 MET A N 1
ATOM 784 C CA . MET A 1 98 ? 0.368 -8.984 15.237 1.00 86.31 98 MET A CA 1
ATOM 785 C C . MET A 1 98 ? -0.918 -9.602 15.797 1.00 86.31 98 MET A C 1
ATOM 787 O O . MET A 1 98 ? -1.353 -9.203 16.877 1.00 86.31 98 MET A O 1
ATOM 791 N N . VAL A 1 99 ? -1.516 -10.556 15.079 1.00 85.81 99 VAL A N 1
ATOM 792 C CA . VAL A 1 99 ? -2.768 -11.212 15.486 1.00 85.81 99 VAL A CA 1
ATOM 793 C C . VAL A 1 99 ? -2.512 -12.276 16.551 1.00 85.81 99 VAL A C 1
ATOM 795 O O . VAL A 1 99 ? -3.105 -12.213 17.619 1.00 85.81 99 VAL A O 1
ATOM 798 N N . GLU A 1 100 ? -1.602 -13.216 16.297 1.00 85.38 100 GLU A N 1
ATOM 799 C CA . GLU A 1 100 ? -1.461 -14.428 17.113 1.00 85.38 100 GLU A CA 1
ATOM 800 C C . GLU A 1 100 ? -0.521 -14.239 18.307 1.00 85.38 100 GLU A C 1
ATOM 802 O O . GLU A 1 100 ? -0.799 -14.688 19.415 1.00 85.38 100 GLU A O 1
ATOM 807 N N . LYS A 1 101 ? 0.630 -13.586 18.100 1.00 83.44 101 LYS A N 1
ATOM 808 C CA . LYS A 1 101 ? 1.641 -13.444 19.161 1.00 83.44 101 LYS A CA 1
ATOM 809 C C . LYS A 1 101 ? 1.398 -12.233 20.042 1.00 83.44 101 LYS A C 1
ATOM 811 O O . LYS A 1 101 ? 1.563 -12.333 21.253 1.00 83.44 101 LYS A O 1
ATOM 816 N N . PHE A 1 102 ? 1.042 -11.102 19.440 1.00 82.00 102 PHE A N 1
ATOM 817 C CA . PHE A 1 102 ? 0.827 -9.858 20.177 1.00 82.00 102 PHE A CA 1
ATOM 818 C C . PHE A 1 102 ? -0.635 -9.624 20.575 1.00 82.00 102 PHE A C 1
ATOM 820 O O . PHE A 1 102 ? -0.878 -8.700 21.346 1.00 82.00 102 PHE A O 1
ATOM 827 N N . ALA A 1 103 ? -1.587 -10.429 20.074 1.00 75.50 103 ALA A N 1
ATOM 828 C CA . ALA A 1 103 ? -3.021 -10.308 20.364 1.00 75.50 103 ALA A CA 1
ATOM 829 C C . ALA A 1 103 ? -3.541 -8.858 20.260 1.00 75.50 103 ALA A C 1
ATOM 831 O O . ALA A 1 103 ? -4.371 -8.412 21.051 1.00 75.50 103 ALA A O 1
ATOM 832 N N . LEU A 1 104 ? -3.025 -8.087 19.291 1.00 72.81 104 LEU A N 1
ATOM 833 C CA . LEU A 1 104 ? -3.341 -6.657 19.160 1.00 72.81 104 LEU A CA 1
ATOM 834 C C . LEU A 1 104 ? -4.774 -6.423 18.680 1.00 72.81 104 LEU A C 1
ATOM 836 O O . LEU A 1 104 ? -5.337 -5.357 18.912 1.00 72.81 104 LEU A O 1
ATOM 840 N N . PHE A 1 105 ? -5.362 -7.415 18.016 1.00 73.19 105 PHE A N 1
ATOM 841 C CA . PHE A 1 105 ? -6.717 -7.353 17.496 1.00 73.19 105 PHE A CA 1
ATOM 842 C C . PHE A 1 105 ? -7.637 -8.169 18.395 1.00 73.19 105 PHE A C 1
ATOM 844 O O . PHE A 1 105 ? -7.543 -9.391 18.441 1.00 73.19 105 PHE A O 1
ATOM 851 N N . HIS A 1 106 ? -8.529 -7.481 19.104 1.00 69.50 106 HIS A N 1
ATOM 852 C CA . HIS A 1 106 ? -9.606 -8.121 19.849 1.00 69.50 106 HIS A CA 1
ATOM 853 C C . HIS A 1 106 ? -10.896 -8.056 19.034 1.00 69.50 106 HIS A C 1
ATOM 855 O O . HIS A 1 106 ? -11.276 -6.989 18.538 1.00 69.50 106 HIS A O 1
ATOM 861 N N . GLU A 1 107 ? -11.565 -9.198 18.894 1.00 67.12 107 GLU A N 1
ATOM 862 C CA . GLU A 1 107 ? -12.876 -9.281 18.255 1.00 67.12 107 GLU A CA 1
ATOM 863 C C . GLU A 1 107 ? -13.953 -8.669 19.160 1.00 67.12 107 GLU A C 1
ATOM 865 O O . GLU A 1 107 ? -13.981 -8.897 20.373 1.00 67.12 107 GLU A O 1
ATOM 870 N N . ARG A 1 108 ? -14.866 -7.886 18.573 1.00 63.78 108 ARG A N 1
ATOM 871 C CA . ARG A 1 108 ? -16.020 -7.345 19.299 1.00 63.78 108 ARG A CA 1
ATOM 872 C C . ARG A 1 108 ? -17.055 -8.458 19.471 1.00 63.78 108 ARG A C 1
ATOM 874 O O . ARG A 1 108 ? -17.604 -8.941 18.483 1.00 63.78 108 ARG A O 1
ATOM 881 N N . LYS A 1 109 ? -17.343 -8.859 20.712 1.00 69.00 109 LYS A N 1
ATOM 882 C CA . LYS A 1 109 ? -18.388 -9.853 21.002 1.00 69.00 109 LYS A CA 1
ATOM 883 C C . LYS A 1 109 ? -19.776 -9.225 20.791 1.00 69.00 109 LYS A C 1
ATOM 885 O O . LYS A 1 109 ? -20.090 -8.252 21.473 1.00 69.00 109 LYS A O 1
ATOM 890 N N . PRO A 1 110 ? -20.633 -9.767 19.907 1.00 61.81 110 PRO A N 1
ATOM 891 C CA . PRO A 1 110 ? -21.911 -9.144 19.538 1.00 61.81 110 PRO A CA 1
ATOM 892 C C . PRO A 1 110 ? -23.004 -9.189 20.627 1.00 61.81 110 PRO A C 1
ATOM 894 O O . PRO A 1 110 ? -24.124 -8.758 20.370 1.00 61.81 110 PRO A O 1
ATOM 897 N N . CYS A 1 111 ? -22.713 -9.697 21.832 1.00 61.41 111 CYS A N 1
ATOM 898 C CA . CYS A 1 111 ? -23.714 -9.927 22.886 1.00 61.41 111 CYS A CA 1
ATOM 899 C C . CYS A 1 111 ? -23.315 -9.407 24.280 1.00 61.41 111 CYS A C 1
ATOM 901 O O . CYS A 1 111 ? -24.000 -9.709 25.254 1.00 61.41 111 CYS A O 1
ATOM 903 N N . GLU A 1 112 ? -22.236 -8.630 24.401 1.00 60.28 112 GLU A N 1
ATOM 904 C CA . GLU A 1 112 ? -21.834 -8.003 25.666 1.00 60.28 112 GLU A CA 1
ATOM 905 C C . GLU A 1 112 ? -22.112 -6.495 25.573 1.00 60.28 112 GLU A C 1
ATOM 907 O O . GLU A 1 112 ? -21.544 -5.803 24.731 1.00 60.28 112 GLU A O 1
ATOM 912 N N . HIS A 1 113 ? -23.016 -5.979 26.415 1.00 57.12 113 HIS A N 1
ATOM 913 C CA . HIS A 1 113 ? -23.448 -4.568 26.415 1.00 57.12 113 HIS A CA 1
ATOM 914 C C . HIS A 1 113 ? -22.325 -3.564 26.747 1.00 57.12 113 HIS A C 1
ATOM 916 O O . HIS A 1 113 ? -22.551 -2.358 26.681 1.00 57.12 113 HIS A O 1
ATOM 922 N N . ILE A 1 114 ? -21.135 -4.055 27.100 1.00 60.53 114 ILE A N 1
ATOM 923 C CA . ILE A 1 114 ? -19.958 -3.277 27.484 1.00 60.53 114 ILE A CA 1
ATOM 924 C C . ILE A 1 114 ? -18.806 -3.679 26.555 1.00 60.53 114 ILE A C 1
ATOM 926 O O . ILE A 1 114 ? -17.899 -4.417 26.924 1.00 60.53 114 ILE A O 1
ATOM 930 N N . ALA A 1 115 ? -18.873 -3.247 25.302 1.00 57.72 115 ALA A N 1
ATOM 931 C CA . ALA A 1 115 ? -17.725 -3.282 24.394 1.00 57.72 115 ALA A CA 1
ATOM 932 C C . ALA A 1 115 ? -17.731 -2.055 23.471 1.00 57.72 115 ALA A C 1
ATOM 934 O O . ALA A 1 115 ? -17.482 -2.158 22.269 1.00 57.72 115 ALA A O 1
ATOM 935 N N . CYS A 1 116 ? -18.173 -0.925 24.023 1.00 58.00 116 CYS A N 1
ATOM 936 C CA . CYS A 1 116 ? -17.459 0.341 24.149 1.00 58.00 116 CYS A CA 1
ATOM 937 C C . CYS A 1 116 ? -17.921 0.959 25.490 1.00 58.00 116 CYS A C 1
ATOM 939 O O . CYS A 1 116 ? -17.181 1.812 26.004 1.00 58.00 116 CYS A O 1
#

InterPro domains:
  IPR009357 Solute carrier family 52, riboflavin transporter [PF06237] (8-106)
  IPR009357 Solute carrier family 52, riboflavin transporter [PTHR12929] (4-112)

Sequence (116 aa):
MIKPVLRQRYVYILITLGSITFAFSMYVALKSPCPPWVDTTKGSVLILFVWFITYILLGYPRLVIANYARRHSPNGMFWFGVQVQCGSLMGSITSYLMVEKFALFHERKPCEHIAC

Organism: NCBI:txid392030

pLDDT: mean 84.71, std 12.35, range [45.31, 97.0]

Foldseek 3Di:
DDPPPPPPVLLVVLVVVLVVLVVVLVVQQLPPPDGVPPPHPVVVVVSVVSVVSSCVSNVVSLVSCCVVLVPPDPCSNVVSVVVVVVVVVVVVVVVCCVCPVVVSHDHDDPPDPPPD

Secondary structure (DSSP, 8-state):
-----S-HHHHHHHHHHHHHHHHHHHHHHHTTTS-TTTT-HHHHHHHHHHHHHHHHHHHHHHHHHHHHHHHH-TTHHHHHHHHHHHHHHHHHHHHHIIIIIS---PPPPTT-S---

Radius of gyration: 18.59 Å; chains: 1; bounding box: 39×26×55 Å